Protein AF-A0A401TRC5-F1 (afdb_monomer_lite)

Organism: Chiloscyllium punctatum (NCBI:txid137246)

pLDDT: mean 75.55, std 9.6, range [42.28, 87.62]

Radius of gyration: 13.42 Å; chains: 1; bounding box: 29×26×43 Å

Sequence (87 aa):
MQICHNLHNRDVAGLVRTKLPENLWSRLRPAYQNGSWCAEVSDSRREQEAVLADFKADVSEALGHMPVDWNTIVAVTQKPGKGAQEY

Structure (mmCIF, N/CA/C/O backbone):
data_AF-A0A401TRC5-F1
#
_entry.id   AF-A0A401TRC5-F1
#
loop_
_atom_site.group_PDB
_atom_site.id
_atom_site.type_symbol
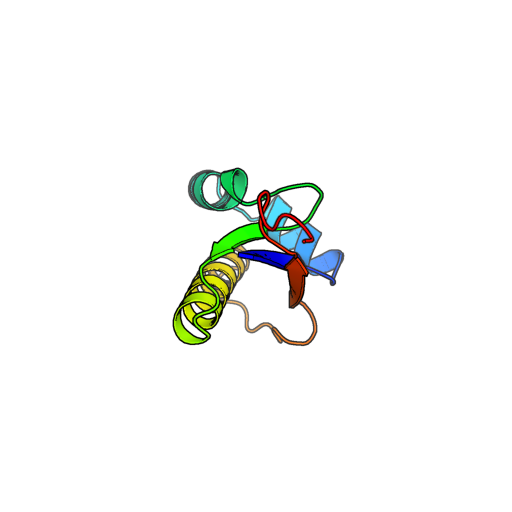_atom_site.label_atom_id
_atom_site.label_alt_id
_atom_site.label_comp_id
_atom_site.label_asym_id
_atom_site.label_entity_id
_atom_site.label_seq_id
_atom_site.pdbx_PDB_ins_code
_atom_site.Cartn_x
_atom_site.Cartn_y
_atom_site.Cartn_z
_atom_site.occupancy
_atom_site.B_iso_or_equiv
_atom_site.auth_seq_id
_atom_site.auth_comp_id
_atom_site.auth_asym_id
_atom_site.auth_atom_id
_atom_site.pdbx_PDB_model_num
ATOM 1 N N . MET A 1 1 ? 9.358 -2.586 -15.610 1.00 81.81 1 MET A N 1
ATOM 2 C CA . MET A 1 1 ? 8.749 -3.699 -14.851 1.00 81.81 1 MET A CA 1
ATOM 3 C C . MET A 1 1 ? 7.656 -3.103 -13.978 1.00 81.81 1 MET A C 1
ATOM 5 O O . MET A 1 1 ? 7.771 -1.943 -13.617 1.00 81.81 1 MET A O 1
ATOM 9 N N . GLN A 1 2 ? 6.612 -3.848 -13.627 1.00 82.62 2 GLN A N 1
ATOM 10 C CA . GLN A 1 2 ? 5.591 -3.365 -12.700 1.00 82.62 2 GLN A CA 1
ATOM 11 C C . GLN A 1 2 ? 5.695 -4.113 -11.372 1.00 82.62 2 GLN A C 1
ATOM 13 O O . GLN A 1 2 ? 5.679 -5.342 -11.350 1.00 82.62 2 GLN A O 1
ATOM 18 N N . ILE A 1 3 ? 5.765 -3.394 -10.255 1.00 83.50 3 ILE A N 1
ATOM 19 C CA . ILE A 1 3 ? 5.640 -3.984 -8.920 1.00 83.50 3 ILE A CA 1
ATOM 20 C C . ILE A 1 3 ? 4.285 -3.622 -8.353 1.00 83.50 3 ILE A C 1
ATOM 22 O O . ILE A 1 3 ? 3.911 -2.458 -8.353 1.00 83.50 3 ILE A O 1
ATOM 26 N N . CYS A 1 4 ? 3.577 -4.625 -7.848 1.00 83.31 4 CYS A N 1
ATOM 27 C CA . CYS A 1 4 ? 2.300 -4.485 -7.176 1.00 83.31 4 CYS A CA 1
ATOM 28 C C . CYS A 1 4 ? 2.424 -4.901 -5.708 1.00 83.31 4 CYS A C 1
ATOM 30 O O . CYS A 1 4 ? 2.834 -6.022 -5.401 1.00 83.31 4 CYS A O 1
ATOM 32 N N . HIS A 1 5 ? 2.025 -4.016 -4.804 1.00 84.75 5 HIS A N 1
ATOM 33 C CA . HIS A 1 5 ? 1.949 -4.245 -3.370 1.00 84.75 5 HIS A CA 1
ATOM 34 C C . HIS A 1 5 ? 0.504 -4.522 -2.965 1.00 84.75 5 HIS A C 1
ATOM 36 O O . HIS A 1 5 ? -0.409 -3.767 -3.283 1.00 84.75 5 HIS A O 1
ATOM 42 N N . ASN A 1 6 ? 0.282 -5.618 -2.258 1.00 80.31 6 ASN A N 1
ATOM 43 C CA . ASN A 1 6 ? -1.029 -6.056 -1.807 1.00 80.31 6 ASN A CA 1
ATOM 44 C C . ASN A 1 6 ? -1.071 -6.085 -0.293 1.00 80.31 6 ASN A C 1
ATOM 46 O O . ASN A 1 6 ? -0.130 -6.561 0.333 1.00 80.31 6 ASN A O 1
ATOM 50 N N . LEU A 1 7 ? -2.199 -5.678 0.281 1.00 78.25 7 LEU A N 1
ATOM 51 C CA . LEU A 1 7 ? -2.501 -5.992 1.670 1.00 78.25 7 LEU A CA 1
ATOM 52 C C . LEU A 1 7 ? -3.158 -7.379 1.700 1.00 78.25 7 LEU A C 1
ATOM 54 O O . LEU A 1 7 ? -4.332 -7.512 1.359 1.00 78.25 7 LEU A O 1
ATOM 58 N N . HIS A 1 8 ? -2.410 -8.428 2.055 1.00 76.81 8 HIS A N 1
ATOM 59 C CA . HIS A 1 8 ? -2.959 -9.790 2.121 1.00 76.81 8 HIS A CA 1
ATOM 60 C C . HIS A 1 8 ? -3.922 -9.955 3.305 1.00 76.81 8 HIS A C 1
ATOM 62 O O . HIS A 1 8 ? -4.739 -10.875 3.344 1.00 76.81 8 HIS A O 1
ATOM 68 N N . ASN A 1 9 ? -3.779 -9.106 4.324 1.00 76.38 9 ASN A N 1
ATOM 69 C CA . ASN A 1 9 ? -4.605 -9.135 5.516 1.00 76.38 9 ASN A CA 1
ATOM 70 C C . ASN A 1 9 ? -5.878 -8.320 5.248 1.00 76.38 9 ASN A C 1
ATOM 72 O O . ASN A 1 9 ? -5.823 -7.098 5.108 1.00 76.38 9 ASN A O 1
ATOM 76 N N . ARG A 1 10 ? -7.024 -9.009 5.164 1.00 70.12 10 ARG A N 1
ATOM 77 C CA . ARG A 1 10 ? -8.330 -8.390 4.885 1.00 70.12 10 ARG A CA 1
ATOM 78 C C . ARG A 1 10 ? -8.751 -7.376 5.946 1.00 70.12 10 ARG A C 1
ATOM 80 O O . ARG A 1 10 ? -9.341 -6.361 5.580 1.00 70.12 10 ARG A O 1
ATOM 87 N N . ASP A 1 11 ? -8.426 -7.617 7.211 1.00 73.88 11 ASP A N 1
ATOM 88 C CA . ASP A 1 11 ? -8.779 -6.714 8.309 1.00 73.88 11 ASP A CA 1
ATOM 89 C C . ASP A 1 11 ? -7.974 -5.417 8.207 1.00 73.88 11 ASP A C 1
ATOM 91 O O . ASP A 1 11 ? -8.530 -4.321 8.284 1.00 73.88 11 ASP A O 1
ATOM 95 N N . VAL A 1 12 ? -6.674 -5.531 7.917 1.00 72.06 12 VAL A N 1
ATOM 96 C CA . VAL A 1 12 ? -5.808 -4.368 7.682 1.00 72.06 12 VAL A CA 1
ATOM 97 C C . VAL A 1 12 ? -6.211 -3.634 6.406 1.00 72.06 12 VAL A C 1
ATOM 99 O O . VAL A 1 12 ? -6.275 -2.411 6.409 1.00 72.06 12 VAL A O 1
ATOM 102 N N . ALA A 1 13 ? -6.558 -4.347 5.334 1.00 71.62 13 ALA A N 1
ATOM 103 C CA . ALA A 1 13 ? -7.059 -3.730 4.108 1.00 71.62 13 ALA A CA 1
ATOM 104 C C . ALA A 1 13 ? -8.358 -2.939 4.349 1.00 71.62 13 ALA A C 1
ATOM 106 O O . ALA A 1 13 ? -8.518 -1.837 3.822 1.00 71.62 13 ALA A O 1
ATOM 107 N N . GLY A 1 14 ? -9.270 -3.469 5.171 1.00 72.06 14 GLY A N 1
ATOM 108 C CA . GLY A 1 14 ? -10.493 -2.781 5.590 1.00 72.06 14 GLY A CA 1
ATOM 109 C C . GLY A 1 14 ? -10.217 -1.555 6.463 1.00 72.06 14 GLY A C 1
ATOM 110 O O . GLY A 1 14 ? -10.809 -0.498 6.243 1.00 72.06 14 GLY A O 1
ATOM 111 N N . LEU A 1 15 ? -9.281 -1.660 7.409 1.00 73.81 15 LEU A N 1
ATOM 112 C CA . LEU A 1 15 ? -8.855 -0.548 8.264 1.00 73.81 15 LEU A CA 1
ATOM 113 C C . LEU A 1 15 ? -8.197 0.567 7.462 1.00 73.81 15 LEU A C 1
ATOM 115 O O . LEU A 1 15 ? -8.609 1.714 7.579 1.00 73.81 15 LEU A O 1
ATOM 119 N N . VAL A 1 16 ? -7.233 0.229 6.607 1.00 71.75 16 VAL A N 1
ATOM 120 C CA . VAL A 1 16 ? -6.581 1.178 5.702 1.00 71.75 16 VAL A CA 1
ATOM 121 C C . VAL A 1 16 ? -7.654 1.867 4.868 1.00 71.75 16 VAL A C 1
ATOM 123 O O . VAL A 1 16 ? -7.737 3.086 4.900 1.00 71.75 16 VAL A O 1
ATOM 126 N N . ARG A 1 17 ? -8.568 1.123 4.232 1.00 70.31 17 ARG A N 1
ATOM 127 C CA . ARG A 1 17 ? -9.640 1.698 3.401 1.00 70.31 17 ARG A CA 1
ATOM 128 C C . ARG A 1 17 ? -10.610 2.612 4.159 1.00 70.31 17 ARG A C 1
ATOM 130 O O . ARG A 1 17 ? -11.102 3.565 3.568 1.00 70.31 17 ARG A O 1
ATOM 137 N N . THR A 1 18 ? -10.920 2.315 5.419 1.00 71.38 18 THR A N 1
ATOM 138 C CA . THR A 1 18 ? -11.870 3.109 6.227 1.00 71.38 18 THR A CA 1
ATOM 139 C C . THR A 1 18 ? -11.217 4.282 6.947 1.00 71.38 18 THR A C 1
ATOM 141 O O . THR A 1 18 ? -11.902 5.255 7.252 1.00 71.38 18 THR A O 1
ATOM 144 N N . LYS A 1 19 ? -9.911 4.204 7.218 1.00 69.75 19 LYS A N 1
ATOM 145 C CA . LYS A 1 19 ? -9.146 5.244 7.914 1.00 69.75 19 LYS A CA 1
ATOM 146 C C . LYS A 1 19 ? -8.304 6.113 6.997 1.00 69.75 19 LYS A C 1
ATOM 148 O O . LYS A 1 19 ? -7.787 7.113 7.472 1.00 69.75 19 LYS A O 1
ATOM 153 N N . LEU A 1 20 ? -8.190 5.756 5.720 1.00 68.62 20 LEU A N 1
ATOM 154 C CA . LEU A 1 20 ? -7.501 6.523 4.691 1.00 68.62 20 LEU A CA 1
ATOM 155 C C . LEU A 1 20 ? -8.146 7.909 4.557 1.00 68.62 20 LEU A C 1
ATOM 157 O O . LEU A 1 20 ? -9.251 8.008 4.016 1.00 68.62 20 LEU A O 1
ATOM 161 N N . PRO A 1 21 ? -7.487 8.985 5.015 1.00 68.75 21 PRO A N 1
ATOM 162 C CA . PRO A 1 21 ? -8.006 10.317 4.768 1.00 68.75 21 PRO A CA 1
ATOM 163 C C . PRO A 1 21 ? -7.940 10.612 3.256 1.00 68.75 21 PRO A C 1
ATOM 165 O O . PRO A 1 21 ? -7.094 10.073 2.537 1.00 68.75 21 PRO A O 1
ATOM 168 N N . GLU A 1 22 ? -8.865 11.4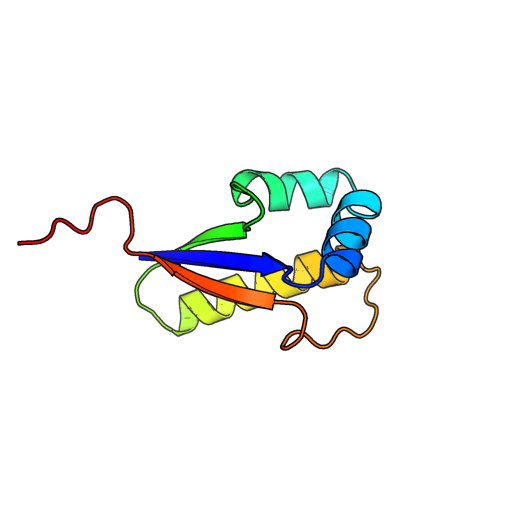25 2.732 1.00 70.00 22 GLU A N 1
ATOM 169 C CA . GLU A 1 22 ? -9.033 11.639 1.278 1.00 70.00 22 GLU A CA 1
ATOM 170 C C . GLU A 1 22 ? -7.757 12.120 0.571 1.00 70.00 22 GLU A C 1
ATOM 172 O O . GLU A 1 22 ? -7.509 11.779 -0.590 1.00 70.00 22 GLU A O 1
ATOM 177 N N . ASN A 1 23 ? -6.925 12.887 1.275 1.00 68.69 23 ASN A N 1
ATOM 178 C CA . ASN A 1 23 ? -5.615 13.339 0.811 1.00 68.69 23 ASN A CA 1
ATOM 179 C C . ASN A 1 23 ? -4.659 12.162 0.552 1.00 68.69 23 ASN A C 1
ATOM 181 O O . ASN A 1 23 ? -3.960 12.142 -0.459 1.00 68.69 23 ASN A O 1
ATOM 185 N N . LEU A 1 24 ? -4.663 11.168 1.435 1.00 66.75 24 LEU A N 1
ATOM 186 C CA . LEU A 1 24 ? -3.820 9.983 1.364 1.00 66.75 24 LEU A CA 1
ATOM 187 C C . LEU A 1 24 ? -4.393 8.968 0.365 1.00 66.75 24 LEU A C 1
ATOM 189 O O . LEU A 1 24 ? -3.660 8.401 -0.444 1.00 66.75 24 LEU A O 1
ATOM 193 N N . TRP A 1 25 ? -5.724 8.841 0.304 1.00 70.38 25 TRP A N 1
ATOM 194 C CA . TRP A 1 25 ? -6.390 8.066 -0.746 1.00 70.38 25 TRP A CA 1
ATOM 195 C C . TRP A 1 25 ? -6.108 8.632 -2.129 1.00 70.38 25 TRP A C 1
ATOM 197 O O . TRP A 1 25 ? -5.862 7.869 -3.051 1.00 70.38 25 TRP A O 1
ATOM 207 N N . SER A 1 26 ? -6.051 9.952 -2.289 1.00 68.69 26 SER A N 1
ATOM 208 C CA . SER A 1 26 ? -5.713 10.572 -3.573 1.00 68.69 26 SER A CA 1
ATOM 209 C C . SER A 1 26 ? -4.278 10.283 -4.029 1.00 68.69 26 SER A C 1
ATOM 211 O O . SER A 1 26 ? -4.052 10.201 -5.235 1.00 68.69 26 SER A O 1
ATOM 213 N N . ARG A 1 27 ? -3.330 10.080 -3.100 1.00 69.12 27 ARG A N 1
ATOM 214 C CA . ARG A 1 27 ? -1.949 9.651 -3.404 1.00 69.12 27 ARG A CA 1
ATOM 215 C C . ARG A 1 27 ? -1.870 8.173 -3.774 1.00 69.12 27 ARG A C 1
ATOM 217 O O . ARG A 1 27 ? -1.159 7.804 -4.700 1.00 69.12 27 ARG A O 1
ATOM 224 N N . LEU A 1 28 ? -2.652 7.348 -3.085 1.00 67.25 28 LEU A N 1
ATOM 225 C CA . LEU A 1 28 ? -2.667 5.895 -3.234 1.00 67.25 28 LEU A CA 1
ATOM 226 C C . LEU A 1 28 ? -3.544 5.403 -4.400 1.00 67.25 28 LEU A C 1
ATOM 228 O O . LEU A 1 28 ? -3.268 4.362 -4.993 1.00 67.25 28 LEU A O 1
ATOM 232 N N . ARG A 1 29 ? -4.595 6.142 -4.761 1.00 68.44 29 ARG A N 1
ATOM 233 C CA . ARG A 1 29 ? -5.580 5.784 -5.795 1.00 68.44 29 ARG A CA 1
ATOM 234 C C . ARG A 1 29 ? -4.993 5.586 -7.201 1.00 68.44 29 ARG A C 1
ATOM 236 O O . ARG A 1 29 ? -5.443 4.653 -7.856 1.00 68.44 29 ARG A O 1
ATOM 243 N N . PRO A 1 30 ? -4.035 6.394 -7.696 1.00 66.69 30 PRO A N 1
ATOM 244 C CA . PRO A 1 30 ? -3.459 6.208 -9.031 1.00 66.69 30 PRO A CA 1
ATOM 245 C C . PRO A 1 30 ? -2.735 4.866 -9.184 1.00 66.69 30 PRO A C 1
ATOM 247 O O . PRO A 1 30 ? -2.774 4.259 -10.252 1.00 66.69 30 PRO A O 1
ATOM 250 N N . ALA A 1 31 ?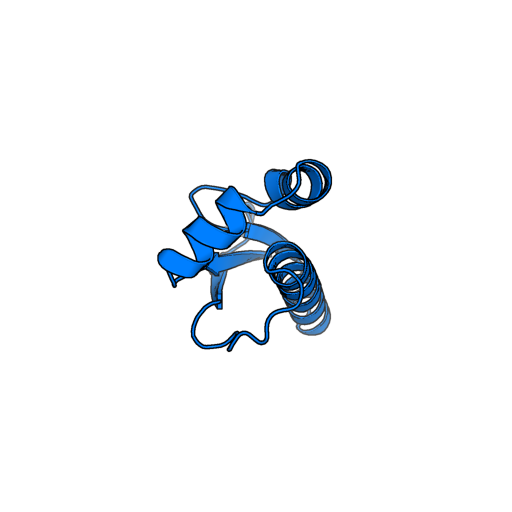 -2.108 4.394 -8.105 1.00 68.06 31 ALA A N 1
ATOM 251 C CA . ALA A 1 31 ? -1.437 3.103 -8.058 1.00 68.06 31 ALA A CA 1
ATOM 252 C C . ALA A 1 31 ? -2.405 1.951 -7.729 1.00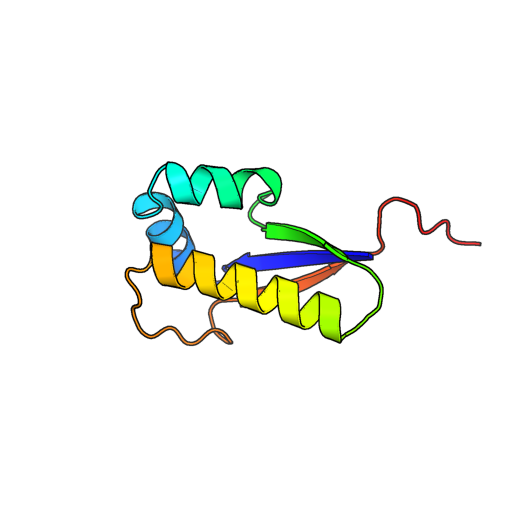 68.06 31 ALA A C 1
ATOM 254 O O . ALA A 1 31 ? -2.115 0.803 -8.053 1.00 68.06 31 ALA A O 1
ATOM 255 N N . TYR A 1 32 ? -3.565 2.220 -7.121 1.00 71.31 32 TYR A N 1
ATOM 256 C CA . TYR A 1 32 ? -4.508 1.182 -6.708 1.00 71.31 32 TYR A CA 1
ATOM 257 C C . TYR A 1 32 ? -5.307 0.590 -7.883 1.00 71.31 32 TYR A C 1
ATOM 259 O O . TYR A 1 32 ? -6.235 1.203 -8.409 1.00 71.31 32 TYR A O 1
ATOM 267 N N . GLN A 1 33 ? -4.989 -0.645 -8.263 1.00 69.06 33 GLN A N 1
ATOM 268 C CA . GLN A 1 33 ? -5.640 -1.422 -9.313 1.00 69.06 33 GLN A CA 1
ATOM 269 C C . GLN A 1 33 ? -6.024 -2.808 -8.778 1.00 69.06 33 GLN A C 1
ATOM 271 O O . GLN A 1 33 ? -5.172 -3.578 -8.344 1.00 69.06 33 GLN A O 1
ATOM 276 N N . ASN A 1 34 ? -7.317 -3.148 -8.826 1.00 72.31 34 ASN A N 1
ATOM 277 C CA . ASN A 1 34 ? -7.843 -4.478 -8.479 1.00 72.31 34 ASN A CA 1
ATOM 278 C C . ASN A 1 34 ? -7.420 -5.019 -7.091 1.00 72.31 34 ASN A C 1
ATOM 280 O O . ASN A 1 34 ? -7.185 -6.214 -6.931 1.00 72.31 34 ASN A O 1
ATOM 284 N N . GLY A 1 35 ? -7.302 -4.148 -6.084 1.00 71.62 35 GLY A N 1
ATOM 285 C CA . GLY A 1 35 ? -6.850 -4.554 -4.746 1.00 71.62 35 GLY A CA 1
ATOM 286 C C . GLY A 1 35 ? -5.348 -4.407 -4.493 1.00 71.62 35 GLY A C 1
ATOM 287 O O . GLY A 1 35 ? -4.921 -4.612 -3.359 1.00 71.62 35 GLY A O 1
ATOM 288 N N . SER A 1 36 ? -4.576 -4.020 -5.510 1.00 76.75 36 SER A N 1
ATOM 289 C CA . SER A 1 36 ? -3.116 -3.901 -5.480 1.00 76.75 36 SER A CA 1
ATOM 290 C C . SER A 1 36 ? -2.652 -2.471 -5.716 1.00 76.75 36 SER A C 1
ATOM 292 O O . SER A 1 36 ? -3.200 -1.795 -6.571 1.00 76.75 36 SER A O 1
ATOM 294 N N . TRP A 1 37 ? -1.590 -2.031 -5.053 1.00 82.19 37 TRP A N 1
ATOM 295 C CA . TRP A 1 37 ? -0.862 -0.802 -5.367 1.00 82.19 37 TRP A CA 1
ATOM 296 C C . TRP A 1 37 ? 0.289 -1.085 -6.314 1.00 82.19 37 TRP A C 1
ATOM 298 O O . TRP A 1 37 ? 1.320 -1.597 -5.895 1.00 82.19 37 TRP A O 1
ATOM 308 N N . CYS A 1 38 ? 0.103 -0.775 -7.589 1.00 83.25 38 CYS A N 1
ATOM 309 C CA . CYS A 1 38 ? 1.071 -1.028 -8.638 1.00 83.25 38 CYS A CA 1
ATOM 310 C C . CYS A 1 38 ? 1.823 0.243 -9.046 1.00 83.25 38 CYS A C 1
ATOM 312 O O . CYS A 1 38 ? 1.212 1.285 -9.276 1.00 83.25 38 CYS A O 1
ATOM 314 N N . ALA A 1 39 ? 3.139 0.129 -9.200 1.00 83.00 39 ALA A N 1
ATOM 315 C CA . ALA A 1 39 ? 4.010 1.157 -9.751 1.00 83.00 39 ALA A CA 1
ATOM 316 C C . ALA A 1 39 ? 4.908 0.557 -10.838 1.00 83.00 39 ALA A C 1
ATOM 318 O O . ALA A 1 39 ? 5.395 -0.570 -10.714 1.00 83.00 39 ALA A O 1
ATOM 319 N N . GLU A 1 40 ? 5.123 1.317 -11.908 1.00 84.00 40 GLU A N 1
ATOM 320 C CA . GLU A 1 40 ? 6.163 1.003 -12.885 1.00 84.00 40 GLU A CA 1
ATOM 321 C C . GLU A 1 40 ? 7.518 1.403 -12.297 1.00 84.00 40 GLU A C 1
ATOM 323 O O . GLU A 1 40 ? 7.690 2.529 -11.837 1.00 84.00 40 GLU A O 1
ATOM 328 N N . VAL A 1 41 ? 8.463 0.472 -12.315 1.00 81.00 41 VAL A N 1
ATOM 329 C CA . VAL A 1 41 ? 9.839 0.646 -11.843 1.00 81.00 41 VAL A CA 1
ATOM 330 C C . VAL A 1 41 ? 10.806 0.013 -12.839 1.00 81.00 41 VAL A C 1
ATOM 332 O O . VAL A 1 41 ? 10.458 -0.924 -13.575 1.00 81.00 41 VAL A O 1
ATOM 335 N N . SER A 1 42 ? 12.045 0.490 -12.867 1.00 80.06 42 SER A N 1
ATOM 336 C CA . SER A 1 42 ? 13.127 -0.209 -13.565 1.00 80.06 42 SER A CA 1
ATOM 337 C C . SER A 1 42 ? 13.518 -1.487 -12.803 1.00 80.06 42 SER A C 1
ATOM 339 O O . SER A 1 42 ? 13.152 -1.685 -11.643 1.00 80.06 42 SER A O 1
ATOM 341 N N . ASP A 1 43 ? 14.346 -2.343 -13.405 1.00 75.94 43 ASP A N 1
ATOM 342 C CA . ASP A 1 43 ? 14.901 -3.537 -12.730 1.00 75.94 43 ASP A CA 1
ATOM 343 C C 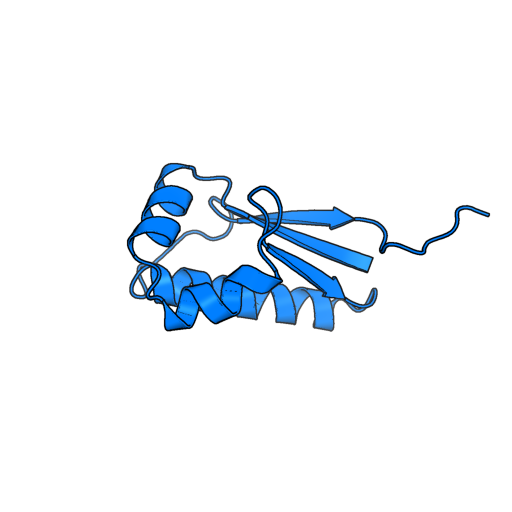. ASP A 1 43 ? 15.943 -3.204 -11.637 1.00 75.94 43 ASP A C 1
ATOM 345 O O . ASP A 1 43 ? 16.637 -4.074 -11.112 1.00 75.94 43 ASP A O 1
ATOM 349 N N . SER A 1 44 ? 16.060 -1.932 -11.248 1.00 83.00 44 SER A N 1
ATOM 350 C CA . SER A 1 44 ? 16.946 -1.487 -10.179 1.00 83.00 44 SER A CA 1
ATOM 351 C C . SER A 1 44 ? 16.376 -1.864 -8.817 1.00 83.00 44 SER A C 1
ATOM 353 O O . SER A 1 44 ? 15.375 -1.299 -8.379 1.00 83.00 44 SER A O 1
ATO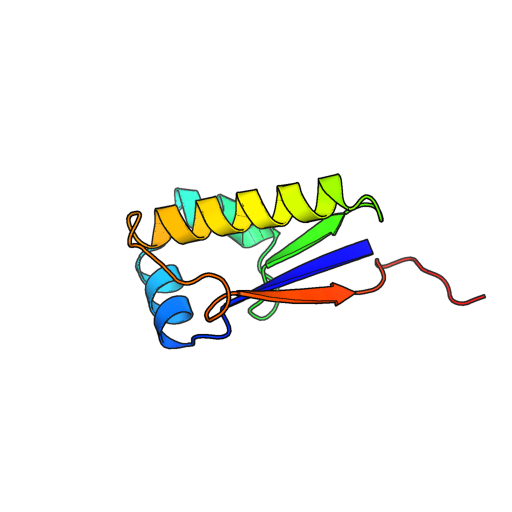M 355 N N . ARG A 1 45 ? 17.068 -2.742 -8.081 1.00 83.69 45 ARG A N 1
ATOM 356 C CA . ARG A 1 45 ? 16.674 -3.125 -6.713 1.00 83.69 45 ARG A CA 1
ATOM 357 C C . ARG A 1 45 ? 16.438 -1.914 -5.804 1.00 83.69 45 ARG A C 1
ATOM 359 O O . ARG A 1 45 ? 15.506 -1.915 -5.011 1.00 83.69 45 ARG A O 1
ATOM 366 N N . ARG A 1 46 ? 17.243 -0.860 -5.961 1.00 87.50 46 ARG A N 1
ATOM 367 C CA . ARG A 1 46 ? 17.118 0.379 -5.183 1.00 87.50 46 ARG A CA 1
ATOM 368 C C . ARG A 1 46 ? 15.798 1.105 -5.451 1.00 87.50 46 ARG A C 1
ATOM 370 O O . ARG A 1 46 ? 15.221 1.673 -4.534 1.00 87.50 46 ARG A O 1
ATOM 377 N N . GLU A 1 47 ? 15.336 1.094 -6.697 1.00 84.94 47 GLU A N 1
ATOM 378 C CA . GLU A 1 47 ? 14.063 1.708 -7.081 1.00 84.94 47 GLU A CA 1
ATOM 379 C C . GLU A 1 47 ? 12.881 0.895 -6.540 1.00 84.94 47 GLU A C 1
ATOM 381 O O . GLU A 1 47 ? 11.946 1.456 -5.977 1.00 84.94 47 GLU A O 1
ATOM 386 N N . GLN A 1 48 ? 12.974 -0.436 -6.599 1.00 83.00 48 GLN A N 1
ATOM 387 C CA . GLN A 1 48 ? 11.975 -1.339 -6.020 1.00 83.00 48 GLN A CA 1
ATOM 388 C C . GLN A 1 48 ? 11.854 -1.169 -4.495 1.00 83.00 48 GLN A C 1
ATOM 390 O O . GLN A 1 48 ? 10.749 -1.125 -3.955 1.00 83.00 48 GLN A O 1
ATOM 395 N N . GLU A 1 49 ? 12.989 -1.063 -3.796 1.00 86.56 49 GLU A N 1
ATOM 396 C CA . GLU A 1 49 ? 13.039 -0.825 -2.349 1.00 86.56 49 GLU A CA 1
ATOM 397 C C . GLU A 1 49 ? 12.450 0.545 -1.976 1.00 86.56 49 GLU A C 1
ATOM 399 O O . GLU A 1 49 ? 11.742 0.640 -0.972 1.00 86.56 49 GLU A O 1
ATOM 404 N N . ALA A 1 50 ? 12.690 1.582 -2.787 1.00 87.62 50 ALA A N 1
ATOM 405 C CA . ALA A 1 50 ? 12.134 2.917 -2.570 1.00 87.62 50 ALA A CA 1
ATOM 406 C C . ALA A 1 50 ? 10.602 2.925 -2.685 1.00 87.62 50 ALA A C 1
ATOM 408 O O . ALA A 1 50 ? 9.925 3.383 -1.770 1.00 87.62 50 ALA A O 1
ATOM 409 N N . VAL A 1 51 ? 10.048 2.325 -3.743 1.00 85.06 51 VAL A N 1
ATOM 410 C CA . VAL A 1 51 ? 8.588 2.229 -3.924 1.00 85.06 51 VAL A CA 1
ATOM 411 C C . VAL A 1 51 ? 7.931 1.417 -2.805 1.00 85.06 51 VAL A C 1
ATOM 413 O O . VAL A 1 51 ? 6.866 1.786 -2.309 1.00 85.06 51 VAL A O 1
ATOM 416 N N . LEU A 1 52 ? 8.574 0.336 -2.350 1.00 85.06 52 LEU A N 1
ATOM 417 C CA . LEU A 1 52 ? 8.085 -0.424 -1.201 1.00 85.06 52 LEU A CA 1
ATOM 418 C C . LEU A 1 52 ? 8.100 0.414 0.087 1.00 85.06 52 LEU A C 1
ATOM 420 O O . LEU A 1 52 ? 7.190 0.279 0.906 1.00 85.06 52 LEU A O 1
ATOM 424 N N . ALA A 1 53 ? 9.128 1.239 0.295 1.00 87.56 53 ALA A N 1
ATOM 425 C CA . ALA A 1 53 ? 9.223 2.115 1.459 1.00 87.56 53 ALA A CA 1
ATOM 426 C C . ALA A 1 53 ? 8.128 3.190 1.447 1.00 87.56 53 ALA A C 1
ATOM 428 O O . ALA A 1 53 ? 7.463 3.366 2.469 1.00 87.56 53 ALA A O 1
ATOM 429 N N . ASP A 1 54 ? 7.886 3.823 0.298 1.00 85.25 54 ASP A N 1
ATOM 430 C CA . ASP A 1 54 ? 6.813 4.808 0.122 1.00 85.25 54 ASP A CA 1
ATOM 431 C C . ASP A 1 54 ? 5.441 4.179 0.396 1.00 85.25 54 ASP A C 1
ATOM 433 O O . ASP A 1 54 ? 4.667 4.687 1.206 1.00 85.25 54 ASP A O 1
ATOM 437 N N . PHE A 1 55 ? 5.178 2.995 -0.168 1.00 83.44 55 PHE A N 1
ATOM 438 C CA . PHE A 1 55 ? 3.942 2.259 0.099 1.00 83.44 55 PHE A CA 1
ATOM 439 C C . PHE A 1 55 ? 3.750 1.950 1.594 1.00 83.44 55 PHE A C 1
ATOM 441 O O . PHE A 1 55 ? 2.656 2.119 2.137 1.00 83.44 55 PHE A O 1
ATOM 448 N N . LYS A 1 56 ? 4.806 1.504 2.288 1.00 85.56 56 LYS A N 1
ATOM 449 C CA . LYS A 1 56 ? 4.751 1.255 3.737 1.00 85.56 56 LYS A CA 1
ATOM 450 C C . LYS A 1 56 ? 4.505 2.540 4.524 1.00 85.56 56 LYS A C 1
ATOM 452 O O . LYS A 1 56 ? 3.770 2.500 5.507 1.00 85.56 56 LYS A O 1
ATOM 457 N N . ALA A 1 57 ? 5.096 3.662 4.117 1.00 86.06 57 ALA A N 1
ATOM 458 C CA . ALA A 1 57 ? 4.877 4.949 4.766 1.00 86.06 57 ALA A CA 1
ATOM 459 C C . ALA A 1 57 ? 3.405 5.372 4.663 1.00 86.06 57 ALA A C 1
ATOM 461 O O . ALA A 1 57 ? 2.788 5.657 5.689 1.00 86.06 57 ALA A O 1
ATOM 462 N N . ASP A 1 58 ? 2.818 5.286 3.468 1.00 80.88 58 ASP A N 1
ATOM 463 C CA . ASP A 1 58 ? 1.404 5.601 3.248 1.00 80.88 58 ASP A CA 1
ATOM 464 C C . ASP A 1 58 ? 0.482 4.673 4.061 1.00 80.88 58 ASP A C 1
ATOM 466 O O . ASP A 1 58 ? -0.439 5.123 4.743 1.00 80.88 58 ASP A O 1
ATOM 470 N N . VAL A 1 59 ? 0.735 3.360 4.065 1.00 79.50 59 VAL A N 1
ATOM 471 C CA . VAL A 1 59 ? -0.063 2.422 4.876 1.00 79.50 59 VAL A CA 1
ATOM 472 C C . VAL A 1 59 ? 0.108 2.693 6.374 1.00 79.50 59 VAL A C 1
ATOM 474 O O . VAL A 1 59 ? -0.857 2.593 7.130 1.00 79.50 59 VAL A O 1
ATOM 477 N N . SER A 1 60 ? 1.311 3.059 6.821 1.00 83.88 60 SER A N 1
ATOM 478 C CA . SER A 1 60 ? 1.575 3.396 8.222 1.00 83.88 60 SER A CA 1
ATOM 479 C C . SER A 1 60 ? 0.818 4.652 8.638 1.00 83.88 60 SER A C 1
ATOM 481 O O . SER A 1 60 ? 0.184 4.651 9.693 1.00 83.88 60 SER A O 1
ATOM 483 N N . GLU A 1 61 ? 0.820 5.691 7.801 1.00 84.25 61 GLU A N 1
ATOM 484 C CA . GLU A 1 61 ? 0.062 6.923 8.030 1.00 84.25 61 GLU A CA 1
ATOM 485 C C . GLU A 1 61 ? -1.447 6.631 8.102 1.00 84.25 61 GLU A C 1
ATOM 487 O O . GLU A 1 61 ? -2.109 7.048 9.053 1.00 84.25 61 GLU A O 1
ATOM 492 N N . ALA A 1 62 ? -1.980 5.808 7.188 1.00 78.25 62 ALA A N 1
ATOM 493 C CA . ALA A 1 62 ? -3.384 5.379 7.210 1.00 78.25 62 ALA A CA 1
ATOM 494 C C . ALA A 1 62 ? -3.765 4.608 8.488 1.00 78.25 62 ALA A C 1
ATOM 496 O O . ALA A 1 62 ? -4.903 4.674 8.956 1.00 78.25 62 ALA A O 1
ATOM 497 N N . LEU A 1 63 ? -2.815 3.869 9.062 1.00 78.81 63 LEU A N 1
ATOM 498 C CA . LEU A 1 63 ? -2.996 3.129 10.308 1.00 78.81 63 LEU A CA 1
ATOM 499 C C . LEU A 1 63 ? -2.709 3.974 11.558 1.00 78.81 63 LEU A C 1
ATOM 501 O O . LEU A 1 63 ? -2.777 3.442 12.663 1.00 78.81 63 LEU A O 1
ATOM 505 N N . GLY A 1 64 ? -2.410 5.270 11.421 1.00 82.06 64 GLY A N 1
ATOM 506 C CA . GLY A 1 64 ? -2.077 6.143 12.549 1.00 82.06 64 GLY A CA 1
ATOM 507 C C . GLY A 1 64 ? -0.751 5.771 13.215 1.00 82.06 64 GLY A C 1
ATOM 508 O O . GLY A 1 64 ? -0.643 5.822 14.438 1.00 82.06 64 GLY A O 1
ATOM 509 N N . HIS A 1 65 ? 0.231 5.339 12.421 1.00 80.00 65 HIS A N 1
ATOM 510 C CA . HIS A 1 65 ? 1.552 4.887 12.864 1.00 80.00 65 HIS A CA 1
ATOM 511 C C . HIS A 1 65 ? 1.533 3.712 13.853 1.00 80.00 65 HIS A C 1
ATOM 513 O O . HIS A 1 65 ? 2.488 3.512 14.606 1.00 80.00 65 HIS A O 1
ATOM 519 N N . MET A 1 66 ? 0.468 2.902 13.844 1.00 77.50 66 MET A N 1
ATOM 520 C CA . MET A 1 66 ? 0.457 1.661 14.614 1.00 77.50 66 MET A CA 1
ATOM 521 C C . MET A 1 66 ? 1.588 0.735 14.145 1.00 77.50 66 MET A C 1
ATOM 523 O O . MET A 1 66 ? 1.820 0.619 12.939 1.00 77.50 66 MET A O 1
ATOM 527 N N . PRO A 1 67 ? 2.283 0.054 15.070 1.00 75.06 67 PRO A N 1
ATOM 528 C CA . PRO A 1 67 ? 3.272 -0.943 14.702 1.00 75.06 67 PRO A CA 1
ATOM 529 C C . PRO A 1 67 ? 2.577 -2.091 13.966 1.00 75.06 67 PRO A C 1
ATOM 531 O O . PRO A 1 67 ? 1.672 -2.736 14.493 1.00 75.06 67 PRO A O 1
ATOM 534 N N . VAL A 1 68 ? 3.008 -2.328 12.732 1.00 77.50 68 VAL A N 1
ATOM 535 C CA . VAL A 1 68 ? 2.509 -3.393 11.864 1.00 77.50 68 VAL A CA 1
ATOM 536 C C . VAL A 1 68 ? 3.660 -4.279 11.427 1.00 77.50 68 VAL A C 1
ATOM 538 O O . VAL A 1 68 ? 4.724 -3.794 11.040 1.00 77.50 68 VAL A O 1
ATOM 541 N N . ASP A 1 69 ? 3.436 -5.589 11.463 1.00 83.44 69 ASP A N 1
ATOM 542 C CA . ASP A 1 69 ? 4.354 -6.535 10.848 1.00 83.44 69 ASP A CA 1
ATOM 543 C C . ASP A 1 69 ? 4.121 -6.550 9.335 1.00 83.44 69 ASP A C 1
ATOM 545 O O . ASP A 1 69 ? 3.197 -7.161 8.804 1.00 83.44 69 ASP A O 1
ATOM 549 N N . TRP A 1 70 ? 4.990 -5.840 8.624 1.00 81.38 70 TRP A N 1
ATOM 550 C CA . TRP A 1 70 ? 4.908 -5.702 7.179 1.00 81.38 70 TRP A CA 1
ATOM 551 C C . TRP A 1 70 ? 4.995 -7.032 6.428 1.00 81.38 70 TRP A C 1
ATOM 553 O O . TRP A 1 70 ? 4.428 -7.126 5.342 1.00 81.38 70 TRP A O 1
ATOM 563 N N . ASN A 1 71 ? 5.658 -8.054 6.981 1.00 81.75 71 ASN A N 1
ATOM 564 C CA . ASN A 1 71 ? 5.783 -9.359 6.326 1.00 81.75 71 ASN A CA 1
ATOM 565 C C . ASN A 1 71 ? 4.474 -10.161 6.376 1.00 81.75 71 ASN A C 1
ATOM 567 O O . ASN A 1 71 ? 4.252 -11.015 5.523 1.00 81.75 71 ASN A O 1
ATOM 571 N N . THR A 1 72 ? 3.602 -9.871 7.345 1.00 76.50 72 THR A N 1
ATOM 572 C CA . THR A 1 72 ? 2.292 -10.526 7.522 1.00 76.50 72 THR A CA 1
ATOM 573 C C . THR A 1 72 ? 1.139 -9.703 6.963 1.00 76.50 72 THR A C 1
ATOM 575 O O . THR A 1 72 ? -0.032 -9.970 7.237 1.00 76.50 72 THR A O 1
ATOM 578 N N . ILE A 1 73 ? 1.451 -8.641 6.224 1.00 75.50 73 ILE A N 1
ATOM 579 C CA . ILE A 1 73 ? 0.447 -7.717 5.710 1.00 75.50 73 ILE A CA 1
ATOM 580 C C . ILE A 1 73 ? 0.726 -7.408 4.247 1.00 75.50 73 ILE A C 1
ATOM 582 O O . ILE A 1 73 ? -0.217 -7.391 3.463 1.00 75.50 73 ILE A O 1
ATOM 586 N N . VAL A 1 74 ? 1.986 -7.201 3.856 1.00 79.56 74 VAL A N 1
ATOM 587 C CA . VAL A 1 74 ? 2.348 -6.812 2.492 1.00 79.56 74 VAL A CA 1
ATOM 588 C C . VAL A 1 74 ? 2.799 -8.021 1.690 1.00 79.56 74 VAL A C 1
ATOM 590 O O . VAL A 1 74 ? 3.830 -8.621 1.972 1.00 79.56 74 VAL A O 1
ATOM 593 N N . ALA A 1 75 ? 2.064 -8.328 0.628 1.00 81.62 75 ALA A N 1
ATOM 594 C CA . ALA A 1 75 ? 2.515 -9.227 -0.422 1.00 81.62 75 ALA A CA 1
ATOM 595 C C . ALA A 1 75 ? 3.014 -8.403 -1.614 1.00 81.62 75 ALA A C 1
ATOM 597 O O . ALA A 1 75 ? 2.318 -7.510 -2.097 1.00 81.62 75 ALA A O 1
ATOM 598 N N . VAL A 1 76 ? 4.220 -8.700 -2.094 1.00 80.31 76 VAL A N 1
ATOM 599 C CA . VAL A 1 76 ? 4.817 -8.036 -3.259 1.00 80.31 76 VAL A CA 1
ATOM 600 C C . VAL A 1 76 ? 4.731 -8.976 -4.453 1.00 80.31 76 VAL A C 1
ATOM 602 O O . VAL A 1 76 ? 5.141 -10.130 -4.376 1.00 80.31 76 VAL A O 1
ATOM 605 N N . THR A 1 77 ? 4.196 -8.490 -5.566 1.00 82.12 77 THR A N 1
ATOM 606 C CA . THR A 1 77 ? 4.122 -9.231 -6.826 1.00 82.12 77 THR A CA 1
ATOM 607 C C . THR A 1 77 ? 4.818 -8.428 -7.910 1.00 82.12 77 THR A C 1
ATOM 609 O O . THR A 1 77 ? 4.438 -7.290 -8.174 1.00 82.12 77 THR A O 1
ATOM 612 N N . GLN A 1 78 ? 5.825 -9.021 -8.546 1.00 79.38 78 GLN A N 1
ATOM 613 C CA . GLN A 1 78 ? 6.488 -8.436 -9.710 1.00 79.38 78 GLN A CA 1
ATOM 614 C C . GLN A 1 78 ? 5.797 -8.946 -10.975 1.00 79.38 78 GLN A C 1
ATOM 616 O O . GLN A 1 78 ? 5.515 -10.138 -11.099 1.00 79.38 78 GLN A O 1
ATOM 621 N N . LYS A 1 79 ? 5.493 -8.041 -11.899 1.00 78.12 79 LYS A N 1
ATOM 622 C CA . LYS A 1 79 ? 4.927 -8.341 -13.211 1.00 78.12 79 LYS A CA 1
ATOM 623 C C . LYS A 1 79 ? 5.843 -7.765 -14.292 1.00 78.12 79 LYS A C 1
ATOM 625 O O . LYS A 1 79 ? 6.384 -6.668 -14.107 1.00 78.12 79 LYS A O 1
ATOM 630 N N . PRO A 1 80 ? 5.990 -8.444 -15.442 1.00 68.88 80 PRO A N 1
ATOM 631 C CA . PRO A 1 80 ? 6.590 -7.824 -16.616 1.00 68.88 80 PRO A CA 1
ATOM 632 C C . PRO A 1 80 ? 5.843 -6.521 -16.922 1.00 68.88 80 PRO A C 1
ATOM 634 O O . PRO A 1 80 ? 4.612 -6.480 -16.865 1.00 68.88 80 PRO A O 1
ATOM 637 N N . GLY A 1 81 ? 6.579 -5.440 -17.190 1.00 63.34 81 GLY A N 1
ATOM 638 C CA . GLY A 1 81 ? 5.949 -4.171 -17.569 1.00 63.34 81 GLY A CA 1
ATOM 639 C C . GLY A 1 81 ? 5.161 -4.346 -18.870 1.00 63.34 81 GLY A C 1
ATOM 640 O O . GLY A 1 81 ? 5.541 -5.165 -19.712 1.00 63.34 81 GLY A O 1
ATOM 641 N N . LYS A 1 82 ? 4.076 -3.583 -19.057 1.00 57.25 82 LYS A N 1
ATOM 642 C CA . LYS A 1 82 ? 3.353 -3.534 -20.342 1.00 57.25 82 LYS A CA 1
ATOM 643 C C . LYS A 1 82 ? 4.331 -3.075 -21.436 1.00 57.25 82 LYS A C 1
ATOM 645 O O . LYS A 1 82 ? 4.587 -1.884 -21.560 1.00 57.25 82 LYS A O 1
ATOM 650 N N . GLY A 1 83 ? 4.897 -4.016 -22.192 1.00 50.16 83 GLY A N 1
ATOM 651 C CA . GLY A 1 83 ? 5.890 -3.739 -23.237 1.00 50.16 83 GLY A CA 1
ATOM 652 C C . GLY A 1 83 ? 7.111 -4.663 -23.260 1.00 50.16 83 GLY A C 1
ATOM 653 O O . GLY A 1 83 ? 7.909 -4.551 -24.185 1.00 50.16 83 GLY A O 1
ATOM 654 N N . ALA A 1 84 ? 7.264 -5.590 -22.306 1.00 50.47 84 ALA A N 1
ATOM 655 C CA . ALA A 1 84 ? 8.233 -6.678 -22.446 1.00 50.47 84 ALA A CA 1
ATOM 656 C C . ALA A 1 84 ? 7.715 -7.670 -23.501 1.00 50.47 84 ALA A C 1
ATOM 658 O O . ALA A 1 84 ? 7.008 -8.625 -23.192 1.00 50.47 84 ALA A O 1
ATOM 659 N N . GLN A 1 85 ? 7.980 -7.352 -24.765 1.00 45.03 85 GLN A N 1
ATOM 660 C CA . GLN A 1 85 ? 7.720 -8.207 -25.909 1.00 45.03 85 GLN A CA 1
ATOM 661 C C . GLN A 1 85 ? 8.594 -9.455 -25.758 1.00 45.03 85 GLN A C 1
ATOM 663 O O . GLN A 1 85 ? 9.820 -9.359 -25.769 1.00 45.03 85 GLN A O 1
ATOM 668 N N . GLU A 1 86 ? 7.949 -10.600 -25.545 1.00 42.28 86 GLU A N 1
ATOM 669 C CA . GLU A 1 86 ? 8.580 -11.910 -25.685 1.00 42.28 86 GLU A CA 1
ATOM 670 C C . GLU A 1 86 ? 9.144 -11.983 -27.111 1.00 42.28 86 GLU A C 1
ATOM 672 O O . GLU A 1 86 ? 8.406 -11.780 -28.080 1.00 42.28 86 GLU A O 1
ATOM 677 N N . TYR A 1 87 ? 10.460 -12.163 -27.223 1.00 47.72 87 TYR A N 1
ATOM 678 C CA . TYR A 1 87 ? 11.148 -12.425 -28.485 1.00 47.72 87 TYR A CA 1
ATOM 679 C C . TYR A 1 87 ? 11.517 -13.902 -28.548 1.00 47.72 87 TYR A C 1
ATOM 681 O O . TYR A 1 87 ? 11.955 -14.428 -27.497 1.00 47.72 87 TYR A O 1
#

Secondary structure (DSSP, 8-state):
-EEEEEE--HHHHHHHHHH--HHHHHHHTTTEETTEEEEE--S-HHHHHHHHHHHHHHHHHHTTT----GGGTEEEEEE--TT----

Foldseek 3Di:
DKKKKAFPDPVLLVLLVVQQDVVLCVVQVVQDDPRIRMDDDDPDPVRVVVVVVVVVVSSCVSVVNPDDDCVNTIDMDDDDPPPPDDD